Protein AF-A0A966PWJ1-F1 (afdb_monomer)

Nearest PDB structures (foldseek):
  6c72-assembly1_C  TM=6.944E-01  e=1.182E-02  Acinetobacter phage Fri1
  6e1r-assembly1_B  TM=4.482E-01  e=7.945E-04  Acinetobacter phage vB_ApiP_P1
  7xy1-assembly1_A  TM=4.395E-01  e=4.472E-03  Klebsiella phage Kp9
  6e14-assembly1_D  TM=2.381E-01  e=1.045E+00  Escherichia coli

Secondary structure (DSSP, 8-state):
-----HHHHHHHHSSSSPPPHHHHHHHHHHHHHHHHSTT-SS--EEEEEEE-S-EE-----TTS-EEEEEEEEEEEEETTEEEEEEEEEEEEE-SS-EEEEEEEEEESSS-S-EEE--EEEETTEEEE--EEES-EEEEEEEEEE-

Radius of gyration: 19.49 Å; Cα contacts (8 Å, |Δi|>4): 292; chains: 1; bounding box: 40×51×46 Å

Structure (mmCIF, N/CA/C/O backbone):
data_AF-A0A966PWJ1-F1
#
_entry.id   AF-A0A966PWJ1-F1
#
loop_
_atom_site.group_PDB
_atom_site.id
_atom_site.type_symbol
_atom_site.label_atom_id
_atom_site.label_alt_id
_atom_site.label_comp_id
_atom_site.label_asym_id
_atom_site.label_entity_id
_atom_site.label_seq_id
_atom_site.pdbx_PDB_ins_code
_atom_site.Cartn_x
_atom_site.Cartn_y
_atom_site.Cartn_z
_atom_site.occupancy
_atom_site.B_iso_or_equiv
_atom_site.auth_seq_id
_atom_site.auth_comp_id
_atom_site.auth_asym_id
_atom_site.auth_atom_id
_atom_site.pdbx_PDB_model_num
ATOM 1 N N . MET A 1 1 ? 1.027 23.412 7.782 1.00 53.16 1 MET A N 1
ATOM 2 C CA . MET A 1 1 ? -0.231 23.568 8.541 1.00 53.16 1 MET A CA 1
ATOM 3 C C . MET A 1 1 ? -0.355 22.365 9.459 1.00 53.16 1 MET A C 1
ATOM 5 O O . MET A 1 1 ? -0.175 21.250 8.983 1.00 53.16 1 MET A O 1
ATOM 9 N N . S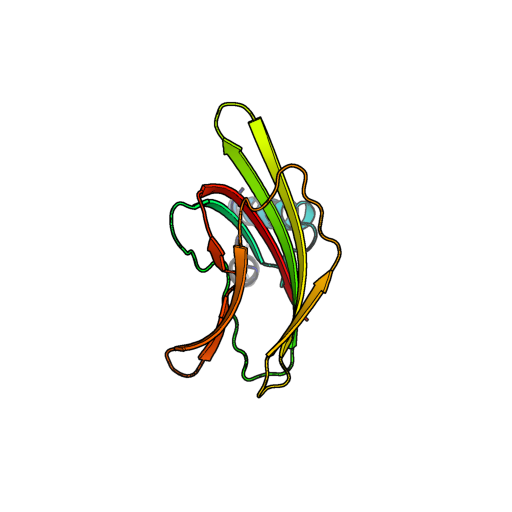ER A 1 2 ? -0.509 22.581 10.765 1.00 57.22 2 SER A N 1
ATOM 10 C CA . SER A 1 2 ? -0.519 21.500 11.760 1.00 57.22 2 SER A CA 1
ATOM 11 C C . SER A 1 2 ? -1.952 21.021 11.982 1.00 57.22 2 SER A C 1
ATOM 13 O O . SER A 1 2 ? -2.808 21.812 12.364 1.00 57.22 2 SER A O 1
ATOM 15 N N . ARG A 1 3 ? -2.230 19.738 11.729 1.00 71.50 3 ARG A N 1
ATOM 16 C CA . ARG A 1 3 ? -3.556 19.145 11.941 1.00 71.50 3 ARG A CA 1
ATOM 17 C C . ARG A 1 3 ? -3.733 18.820 13.423 1.00 71.50 3 ARG A C 1
ATOM 19 O O . ARG A 1 3 ? -3.133 17.863 13.914 1.00 71.50 3 ARG A O 1
ATOM 26 N N . LEU A 1 4 ? -4.563 19.580 14.136 1.00 77.62 4 LEU A N 1
ATOM 27 C CA . LEU A 1 4 ? -4.951 19.203 15.494 1.00 77.62 4 LEU A CA 1
ATOM 28 C C . LEU A 1 4 ? -5.954 18.047 15.461 1.00 77.62 4 LEU A C 1
ATOM 30 O O . LEU A 1 4 ? -6.762 17.912 14.541 1.00 77.62 4 LEU A O 1
ATOM 34 N N . SER A 1 5 ? -5.914 17.197 16.486 1.00 77.94 5 SER A N 1
ATOM 35 C CA . SER A 1 5 ? -6.895 16.119 16.618 1.00 77.94 5 SER A CA 1
ATOM 36 C C . SER A 1 5 ? -8.295 16.684 16.897 1.00 77.94 5 SER A C 1
ATOM 38 O O . SER A 1 5 ? -8.438 17.711 17.564 1.00 77.94 5 SER A O 1
ATOM 40 N N . LEU A 1 6 ? -9.350 15.996 16.442 1.00 80.44 6 LEU A N 1
ATOM 41 C CA . LEU A 1 6 ? -10.734 16.428 16.678 1.00 80.44 6 LEU A CA 1
ATOM 42 C C . LEU A 1 6 ? -11.059 16.559 18.176 1.00 80.44 6 LEU A C 1
ATOM 44 O O . LEU A 1 6 ? -11.834 17.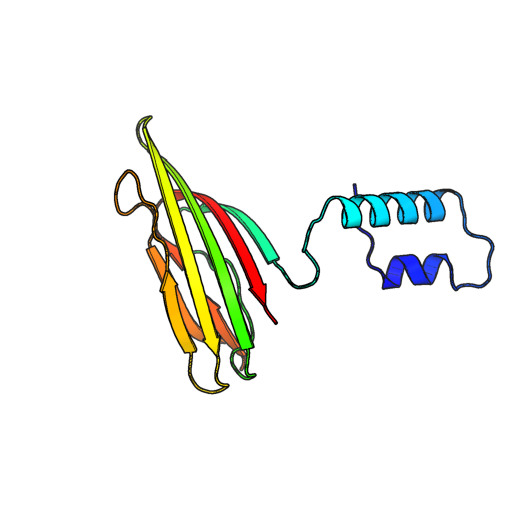432 18.557 1.00 80.44 6 LEU A O 1
ATOM 48 N N . SER A 1 7 ? -10.477 15.713 19.031 1.00 81.75 7 SER A N 1
ATOM 49 C CA . SER A 1 7 ? -10.626 15.829 20.485 1.00 81.75 7 SER A CA 1
ATOM 50 C C . SER A 1 7 ? -9.958 17.097 21.012 1.00 81.75 7 SER A C 1
ATOM 52 O O . SER A 1 7 ? -10.583 17.820 21.781 1.00 81.75 7 SER A O 1
ATOM 54 N N . THR A 1 8 ? -8.752 17.427 20.542 1.00 82.75 8 THR A N 1
ATOM 55 C CA . THR A 1 8 ? -8.065 18.683 20.885 1.00 82.75 8 THR A CA 1
ATOM 56 C C . THR A 1 8 ? -8.870 19.905 20.445 1.00 82.75 8 THR A C 1
ATOM 58 O O . THR A 1 8 ? -9.073 20.821 21.239 1.00 82.75 8 THR A O 1
ATOM 61 N N . VAL A 1 9 ? -9.395 19.909 19.216 1.00 84.06 9 VAL A N 1
ATOM 62 C CA . VAL A 1 9 ? -10.255 21.002 18.739 1.00 84.06 9 VAL A CA 1
ATOM 63 C C . VAL A 1 9 ? -11.504 21.098 19.616 1.00 84.06 9 VAL A C 1
ATOM 65 O O . VAL A 1 9 ? -11.801 22.164 20.134 1.00 84.06 9 VAL A O 1
ATOM 68 N N . LYS A 1 10 ? -12.190 19.985 19.905 1.00 84.75 10 LYS A N 1
ATOM 69 C CA . LYS A 1 10 ? -13.367 19.990 20.793 1.00 84.75 10 LYS A CA 1
ATOM 70 C C . LYS A 1 10 ? -13.067 20.569 22.173 1.00 84.75 10 LYS A C 1
ATOM 72 O O . LYS A 1 10 ? -13.843 21.390 22.650 1.00 84.75 10 LYS A O 1
ATOM 77 N N . THR A 1 11 ? -11.936 20.218 22.787 1.00 85.62 11 THR A N 1
ATOM 78 C CA . THR A 1 11 ? -11.575 20.757 24.108 1.00 85.62 11 THR A CA 1
ATOM 79 C C . THR A 1 11 ? -11.413 22.275 24.119 1.00 85.62 11 THR A C 1
ATOM 81 O O . THR A 1 11 ? -11.684 22.888 25.140 1.00 85.62 11 THR A O 1
ATOM 84 N N . LYS A 1 12 ? -11.055 22.899 22.992 1.00 83.31 12 LYS A N 1
ATOM 85 C CA . LYS A 1 12 ? -10.897 24.358 22.885 1.00 83.31 12 LYS A CA 1
ATOM 86 C C . LYS A 1 12 ? -12.224 25.118 22.778 1.00 83.31 12 LYS A C 1
ATOM 88 O O . LYS A 1 12 ? -12.269 26.306 23.070 1.00 83.31 12 LYS A O 1
ATOM 93 N N . PHE A 1 13 ? -13.303 24.440 22.381 1.00 85.19 13 PHE A N 1
ATOM 94 C CA . PHE A 1 13 ? -14.623 25.051 22.160 1.00 85.19 13 PHE A CA 1
ATOM 95 C C . PHE A 1 13 ? -15.711 24.546 23.124 1.00 85.19 13 PHE A C 1
ATOM 97 O O . PHE A 1 13 ? -16.830 25.051 23.098 1.00 85.19 13 PHE A O 1
ATOM 104 N N . GLN A 1 14 ? -15.416 23.548 23.965 1.00 86.19 14 GLN A N 1
ATOM 105 C CA . GLN A 1 14 ? -16.383 22.923 24.882 1.00 86.19 14 GLN A CA 1
ATOM 106 C C . GLN A 1 14 ? -16.162 23.260 26.363 1.00 86.19 14 GLN A C 1
ATOM 108 O O . GLN A 1 14 ? -16.905 22.773 27.209 1.00 86.19 14 GLN A O 1
ATOM 113 N N . THR A 1 15 ? -15.181 24.099 26.698 1.00 79.06 15 THR A N 1
ATOM 114 C CA . THR A 1 15 ? -14.897 24.509 28.086 1.00 79.06 15 THR A CA 1
ATOM 115 C C . THR A 1 15 ? -15.913 25.501 28.652 1.00 79.06 15 THR A C 1
ATOM 117 O O . THR A 1 15 ? -15.892 25.769 29.847 1.00 79.06 15 THR A O 1
ATOM 120 N N . GLY A 1 16 ? -16.817 26.038 27.821 1.00 71.69 16 GLY A N 1
ATOM 121 C CA . GLY A 1 16 ? -17.776 27.078 28.213 1.00 71.69 16 GLY A CA 1
ATOM 122 C C . GLY A 1 16 ? -17.176 28.488 28.253 1.00 71.69 16 GLY A C 1
ATOM 123 O O . GLY A 1 16 ? -17.924 29.463 28.318 1.00 71.6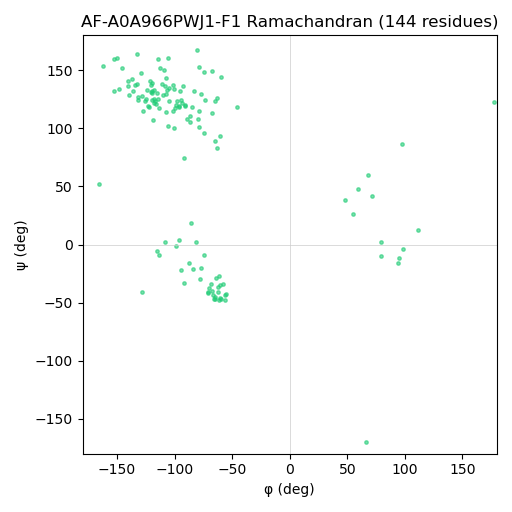9 16 GLY A O 1
ATOM 124 N N . ASP A 1 17 ? -15.852 28.597 28.143 1.00 82.19 17 ASP A N 1
ATOM 125 C CA . ASP A 1 17 ? -15.132 29.856 27.990 1.00 82.19 17 ASP A CA 1
ATOM 126 C C . ASP A 1 17 ? -15.194 30.365 26.546 1.00 82.19 17 ASP A C 1
ATOM 128 O O . ASP A 1 17 ? -15.314 29.598 25.587 1.00 82.19 17 ASP A O 1
ATOM 132 N N . ARG A 1 18 ? -15.090 31.690 26.378 1.00 84.75 18 ARG A N 1
ATOM 133 C CA . ARG A 1 18 ? -15.016 32.307 25.050 1.00 84.75 18 ARG A CA 1
ATOM 134 C C . ARG A 1 18 ? -13.714 31.862 24.355 1.00 84.75 18 ARG A C 1
ATOM 136 O O . ARG A 1 18 ? -12.647 32.163 24.888 1.00 84.75 18 ARG A O 1
ATOM 143 N N . PRO A 1 19 ? -13.779 31.255 23.153 1.00 88.62 19 PRO A N 1
ATOM 144 C CA . PRO A 1 19 ? -12.584 30.854 22.413 1.00 88.62 19 PRO A CA 1
ATOM 145 C C . PRO A 1 19 ? -11.677 32.044 22.084 1.00 88.62 19 PRO A C 1
ATOM 147 O O . PRO A 1 19 ? -12.158 33.148 21.789 1.00 88.62 19 PRO A O 1
ATOM 150 N N . SER A 1 20 ? -10.366 31.812 22.118 1.00 89.31 20 SER A N 1
ATOM 151 C CA . SER A 1 20 ? -9.352 32.800 21.744 1.00 89.31 20 SER A CA 1
ATOM 152 C C . SER A 1 20 ? -9.174 32.877 20.222 1.00 89.31 20 SER A C 1
ATOM 154 O O . SER A 1 20 ? -9.636 32.005 19.489 1.00 89.31 20 SER A O 1
ATOM 156 N N . GLN A 1 21 ? -8.482 33.909 19.723 1.00 90.31 21 GLN A N 1
ATOM 157 C CA . GLN A 1 21 ? -8.141 34.009 18.295 1.00 90.31 21 GLN A CA 1
ATOM 158 C C . GLN A 1 21 ? -7.388 32.763 17.800 1.00 90.31 21 GLN A C 1
ATOM 160 O O . GLN A 1 21 ? -7.730 32.232 16.746 1.00 90.31 21 GLN A O 1
ATOM 165 N N . GLN A 1 22 ? -6.438 32.257 18.594 1.00 88.12 22 GLN A N 1
ATOM 166 C CA . GLN A 1 22 ? -5.664 31.064 18.249 1.00 88.12 22 GLN A CA 1
ATOM 167 C C . GLN A 1 22 ? -6.557 29.830 18.081 1.00 88.12 22 GLN A C 1
ATOM 169 O O . GLN A 1 22 ? -6.300 28.998 17.222 1.00 88.12 22 GLN A O 1
ATOM 174 N N . ASP A 1 23 ? -7.635 29.707 18.860 1.00 88.38 23 ASP A N 1
ATOM 175 C CA . ASP A 1 23 ? -8.542 28.563 18.738 1.00 88.38 23 ASP A CA 1
ATOM 176 C C . ASP A 1 23 ? -9.321 28.592 17.415 1.00 88.38 23 ASP A C 1
ATOM 178 O O . ASP A 1 23 ? -9.577 27.541 16.827 1.00 88.38 23 ASP A O 1
ATOM 182 N N . TYR A 1 24 ? -9.656 29.786 16.912 1.00 88.38 24 TYR A N 1
ATOM 183 C CA . TYR A 1 24 ? -10.261 29.945 15.588 1.00 88.38 24 TYR A CA 1
ATOM 184 C C . TYR A 1 24 ? -9.267 29.671 14.458 1.00 88.38 24 TYR A C 1
ATOM 186 O O . TYR A 1 24 ? -9.641 29.013 13.490 1.00 88.38 24 TYR A O 1
ATOM 194 N N . GLU A 1 25 ? -8.021 30.131 14.579 1.00 89.81 25 GLU A N 1
ATOM 195 C CA . GLU A 1 25 ? -6.951 29.811 13.623 1.00 89.81 25 GLU A CA 1
ATOM 196 C C . GLU A 1 25 ? -6.719 28.297 13.559 1.00 89.81 25 GLU A C 1
ATOM 198 O O . GLU A 1 25 ? -6.752 27.709 12.483 1.00 89.81 25 GLU A O 1
ATOM 203 N N . ASP A 1 26 ? -6.633 27.640 14.714 1.00 87.38 26 ASP A N 1
ATOM 204 C CA . ASP A 1 26 ? -6.469 26.192 14.825 1.00 87.38 26 ASP A CA 1
ATOM 205 C C . ASP A 1 26 ? -7.649 25.409 14.222 1.00 87.38 26 ASP A C 1
ATOM 207 O O . ASP A 1 26 ? -7.459 24.344 13.621 1.00 87.38 26 ASP A O 1
ATOM 211 N N . LEU A 1 27 ? -8.879 25.918 14.374 1.00 88.38 27 LEU A N 1
ATOM 212 C CA . LEU A 1 27 ? -10.073 25.348 13.748 1.00 88.38 27 LEU A CA 1
ATOM 213 C C . LEU A 1 27 ? -10.015 25.483 12.223 1.00 88.38 27 LEU A C 1
ATOM 215 O O . LEU A 1 27 ? -10.295 24.509 11.523 1.00 88.38 27 LEU A O 1
ATOM 219 N N . ILE A 1 28 ? -9.664 26.668 11.717 1.00 87.88 28 ILE A N 1
ATOM 220 C CA . ILE A 1 28 ? -9.573 26.951 10.280 1.00 87.88 28 ILE A CA 1
ATOM 221 C C . ILE A 1 28 ? -8.468 26.110 9.649 1.00 87.88 28 ILE A C 1
ATOM 223 O O . ILE A 1 28 ? -8.729 25.445 8.652 1.0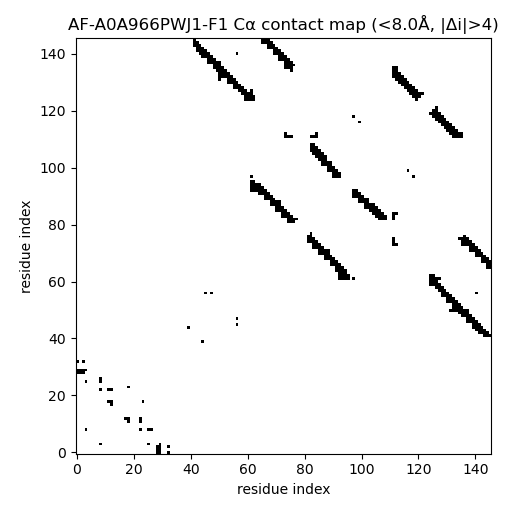0 87.88 28 ILE A O 1
ATOM 227 N N . ASP A 1 29 ? -7.284 26.060 10.252 1.00 86.69 29 ASP A N 1
ATOM 228 C CA . ASP A 1 29 ? -6.157 25.266 9.764 1.00 86.69 29 ASP A CA 1
ATOM 229 C C . ASP A 1 29 ? -6.484 23.771 9.761 1.00 86.69 29 ASP A C 1
ATOM 231 O O . ASP A 1 29 ? -6.183 23.068 8.796 1.00 86.69 29 ASP A O 1
ATOM 235 N N . SER A 1 30 ? -7.163 23.279 10.802 1.00 83.31 30 SER A N 1
ATOM 236 C CA . SER A 1 30 ? -7.605 21.882 10.864 1.00 83.31 30 SER A CA 1
ATOM 237 C C . SER A 1 30 ? -8.694 21.575 9.827 1.00 83.31 30 SER A C 1
ATOM 239 O O . SER A 1 30 ? -8.671 20.511 9.208 1.00 83.31 30 SER A O 1
ATOM 241 N N . ALA A 1 31 ? -9.644 22.489 9.601 1.00 81.94 31 ALA A N 1
ATOM 242 C CA . ALA A 1 31 ? -10.707 22.331 8.607 1.00 81.94 31 ALA A CA 1
ATOM 243 C C . ALA A 1 31 ? -10.179 22.436 7.168 1.00 81.94 31 ALA A C 1
ATOM 245 O O . ALA A 1 31 ? -10.561 21.635 6.316 1.00 81.94 31 ALA A O 1
ATOM 246 N N . ALA A 1 32 ? -9.272 23.377 6.906 1.00 82.00 32 ALA A N 1
ATOM 247 C CA . ALA A 1 32 ? -8.603 23.546 5.623 1.00 82.00 32 ALA A CA 1
ATOM 248 C C . ALA A 1 32 ? -7.728 22.331 5.306 1.00 82.00 32 ALA A C 1
ATOM 250 O O . ALA A 1 32 ? -7.849 21.779 4.214 1.00 82.00 32 ALA A O 1
ATOM 251 N N . ALA A 1 33 ? -6.945 21.850 6.281 1.00 73.81 33 ALA A N 1
ATOM 252 C CA . ALA A 1 33 ? -6.186 20.611 6.146 1.00 73.81 33 ALA A CA 1
ATOM 253 C C . ALA A 1 33 ? -7.109 19.432 5.799 1.00 73.81 33 ALA A C 1
ATOM 255 O O . ALA A 1 33 ? -6.852 18.747 4.817 1.00 73.81 33 ALA A O 1
ATOM 256 N N . ASN A 1 34 ? -8.229 19.251 6.511 1.00 69.69 34 ASN A N 1
ATOM 257 C CA . ASN A 1 34 ? -9.206 18.193 6.211 1.00 69.69 34 ASN A CA 1
ATOM 258 C C . ASN A 1 34 ? -9.885 18.347 4.837 1.00 69.69 34 ASN A C 1
ATOM 260 O O . ASN A 1 34 ? -10.293 17.352 4.249 1.00 69.69 34 ASN A O 1
ATOM 264 N N . SER A 1 35 ? -10.037 19.572 4.325 1.00 66.75 35 SER A N 1
ATOM 265 C CA . SER A 1 35 ? -10.640 19.829 3.010 1.00 66.75 35 SER A CA 1
ATOM 266 C C . SER A 1 35 ? -9.678 19.562 1.853 1.00 66.75 35 SER A C 1
ATOM 268 O O . SER A 1 35 ? -10.132 19.241 0.756 1.00 66.75 35 SER A O 1
ATOM 270 N N . THR A 1 36 ? -8.372 19.732 2.066 1.00 60.91 36 THR A N 1
ATOM 271 C CA . THR A 1 36 ? -7.338 19.395 1.074 1.00 60.91 36 THR A CA 1
ATOM 272 C C . THR A 1 36 ? -6.949 17.920 1.114 1.00 60.91 36 THR A C 1
ATOM 274 O O . THR A 1 36 ? -6.427 17.387 0.139 1.00 60.91 36 THR A O 1
ATOM 277 N N . ASP A 1 37 ? -7.216 17.265 2.240 1.00 59.47 37 ASP A N 1
ATOM 278 C CA . ASP A 1 37 ? -6.870 15.879 2.527 1.00 59.47 37 ASP A CA 1
ATOM 279 C C . ASP A 1 37 ? -8.039 14.963 2.117 1.00 59.47 37 ASP A C 1
ATOM 281 O O . ASP A 1 37 ? -8.843 14.507 2.935 1.00 59.47 37 ASP A O 1
ATOM 285 N N . LEU A 1 38 ? -8.194 14.766 0.802 1.00 50.69 38 LEU A N 1
ATOM 286 C CA . LEU A 1 38 ? -9.223 13.914 0.201 1.00 50.69 38 LEU A CA 1
ATOM 287 C C . LEU A 1 38 ? -8.998 12.442 0.586 1.00 50.69 38 LEU A C 1
ATOM 289 O O . LEU A 1 38 ? -8.364 11.684 -0.140 1.00 50.69 38 LEU A O 1
ATOM 293 N N . GLY A 1 39 ? -9.580 12.026 1.711 1.00 53.47 39 GLY A N 1
ATOM 294 C CA . GLY A 1 39 ? -9.747 10.613 2.049 1.00 53.47 39 GLY A CA 1
ATOM 295 C C . GLY A 1 39 ? -8.915 10.077 3.213 1.00 53.47 39 GLY A C 1
ATOM 296 O O . GLY A 1 39 ? -8.912 8.875 3.401 1.00 53.47 39 GLY A O 1
ATOM 297 N N . THR A 1 40 ? -8.264 10.879 4.048 1.00 50.41 40 THR A N 1
ATOM 298 C CA . THR A 1 40 ? -7.343 10.350 5.090 1.00 50.41 40 THR A CA 1
ATOM 299 C C . THR A 1 40 ? -8.022 9.845 6.377 1.00 50.41 40 THR A C 1
ATOM 301 O O . THR A 1 40 ? -7.363 9.365 7.301 1.00 50.41 40 THR A O 1
ATOM 304 N N . PHE A 1 41 ? -9.357 9.865 6.471 1.00 42.81 41 PHE A N 1
ATOM 305 C CA . PHE A 1 41 ? -10.050 9.124 7.533 1.00 42.81 41 PHE A CA 1
ATOM 306 C C . PHE A 1 41 ? -10.028 7.626 7.212 1.00 42.81 41 PHE A C 1
ATOM 308 O O . PHE A 1 41 ? -10.872 7.134 6.472 1.00 42.81 41 PHE A O 1
ATOM 315 N N . GLY A 1 42 ? -9.051 6.917 7.782 1.00 50.53 42 GLY A N 1
ATOM 316 C CA . GLY A 1 42 ? -8.885 5.466 7.627 1.00 50.53 42 GLY A CA 1
ATOM 317 C C . GLY A 1 42 ? -7.861 5.043 6.573 1.00 50.53 42 GLY A C 1
ATOM 318 O O . GLY A 1 42 ? -7.578 3.853 6.476 1.00 50.53 42 GLY A O 1
ATOM 319 N N . ASN A 1 43 ? -7.269 5.998 5.846 1.00 52.44 43 ASN A N 1
ATOM 320 C CA . ASN A 1 43 ? -6.301 5.713 4.792 1.00 52.44 43 ASN A CA 1
ATOM 321 C C . ASN A 1 43 ? -4.916 6.231 5.184 1.00 52.44 43 ASN A C 1
ATOM 323 O O . ASN A 1 43 ? -4.731 7.428 5.404 1.00 52.44 43 ASN A O 1
ATOM 327 N N . ASN A 1 44 ? -3.954 5.315 5.313 1.00 61.16 44 ASN A N 1
ATOM 328 C CA . ASN A 1 44 ? -2.558 5.638 5.587 1.00 61.16 44 ASN A CA 1
ATOM 329 C C . ASN A 1 44 ? -1.875 5.887 4.237 1.00 61.16 44 ASN A C 1
ATOM 331 O O . ASN A 1 44 ? -1.620 4.933 3.497 1.00 61.16 44 ASN A O 1
ATOM 335 N N . GLU A 1 45 ? -1.615 7.157 3.930 1.00 64.62 45 GLU A N 1
ATOM 336 C CA . GLU A 1 45 ? -0.701 7.580 2.869 1.00 64.62 45 GLU A CA 1
ATOM 337 C C . GLU A 1 45 ? 0.707 7.644 3.458 1.00 64.62 45 GLU A C 1
ATOM 339 O O . GLU A 1 45 ? 0.991 8.489 4.312 1.00 64.62 45 GLU A O 1
ATOM 344 N N . ASN A 1 46 ? 1.582 6.729 3.049 1.00 67.00 46 ASN A N 1
ATOM 345 C CA . ASN A 1 46 ? 2.953 6.681 3.534 1.00 67.00 46 ASN A CA 1
ATOM 346 C C . ASN A 1 46 ? 3.933 6.790 2.368 1.00 67.00 46 ASN A C 1
ATOM 348 O O . ASN A 1 46 ? 3.983 5.929 1.489 1.00 67.00 46 ASN A O 1
ATOM 352 N N . SER A 1 47 ? 4.740 7.849 2.394 1.00 72.31 47 SER A N 1
ATOM 353 C CA . SER A 1 47 ? 5.820 8.073 1.441 1.00 72.31 47 SER A CA 1
ATOM 354 C C . SER A 1 47 ? 7.156 7.834 2.134 1.00 72.31 47 SER A C 1
ATOM 356 O O . SER A 1 47 ? 7.552 8.599 3.013 1.00 72.31 47 SER A O 1
ATOM 358 N N . ILE A 1 48 ? 7.878 6.803 1.702 1.00 72.31 48 ILE A N 1
ATOM 359 C CA . ILE A 1 48 ? 9.199 6.442 2.217 1.00 72.31 48 ILE A CA 1
ATOM 360 C C . ILE A 1 48 ? 10.234 6.615 1.104 1.00 72.31 48 ILE A C 1
ATOM 362 O O . ILE A 1 48 ? 10.075 6.117 -0.009 1.00 72.31 48 ILE A O 1
ATOM 366 N N . THR A 1 49 ? 11.329 7.305 1.412 1.00 77.38 49 THR A N 1
ATOM 367 C CA . THR A 1 49 ? 12.465 7.514 0.501 1.00 77.38 49 THR A CA 1
ATOM 368 C C . THR A 1 49 ? 13.709 6.788 0.991 1.00 77.38 49 THR A C 1
ATOM 370 O O . THR A 1 49 ? 13.898 6.651 2.198 1.00 77.38 49 THR A O 1
ATOM 373 N N . GLY A 1 50 ? 14.595 6.395 0.071 1.00 71.75 50 GLY A N 1
ATOM 374 C CA . GLY A 1 50 ? 15.911 5.842 0.419 1.00 71.75 50 GLY A CA 1
ATOM 375 C C . GLY A 1 50 ? 15.860 4.436 1.023 1.00 71.75 50 GLY A C 1
ATOM 376 O O . GLY A 1 50 ? 16.561 4.145 1.990 1.00 71.75 50 GLY A O 1
ATOM 377 N N . ILE A 1 51 ? 15.016 3.558 0.478 1.00 73.88 51 ILE A N 1
ATOM 378 C CA . ILE A 1 51 ? 14.901 2.175 0.951 1.00 73.88 51 ILE A CA 1
ATOM 379 C C . ILE A 1 51 ? 16.067 1.357 0.384 1.00 73.88 51 ILE A C 1
ATOM 381 O O . ILE A 1 51 ? 16.043 0.931 -0.774 1.00 73.88 51 ILE A O 1
ATOM 385 N N . GLU A 1 52 ? 17.083 1.124 1.214 1.00 73.62 52 GLU A N 1
ATOM 386 C CA . GLU A 1 52 ? 18.240 0.279 0.874 1.00 73.62 52 GLU A CA 1
ATOM 387 C C . GLU A 1 52 ? 18.081 -1.172 1.355 1.00 73.62 52 GLU A C 1
ATOM 389 O O . GLU A 1 52 ? 18.687 -2.085 0.801 1.00 73.62 52 GLU A O 1
ATOM 394 N N . ASN A 1 53 ? 17.227 -1.402 2.359 1.00 72.06 53 ASN A N 1
ATOM 395 C CA . ASN A 1 53 ? 16.970 -2.709 2.967 1.00 72.06 53 ASN A CA 1
ATOM 396 C C . ASN A 1 53 ? 15.463 -2.958 3.114 1.00 72.06 53 ASN A C 1
ATOM 398 O O . 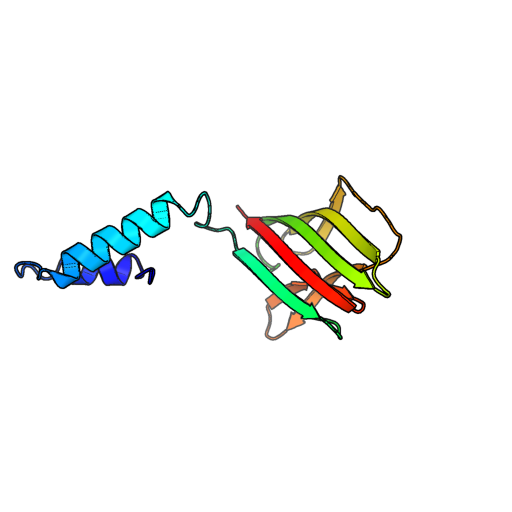ASN A 1 53 ? 14.672 -2.013 3.077 1.00 72.06 53 ASN A O 1
ATOM 402 N N . ALA A 1 54 ? 15.072 -4.219 3.337 1.00 71.62 54 ALA A N 1
ATOM 403 C CA . ALA A 1 54 ? 13.691 -4.600 3.643 1.00 71.62 54 ALA A CA 1
ATOM 404 C C . ALA A 1 54 ? 13.083 -3.669 4.692 1.00 71.62 54 ALA A C 1
ATOM 406 O O . ALA A 1 54 ? 13.560 -3.611 5.827 1.00 71.62 54 ALA A O 1
ATOM 407 N N . THR A 1 55 ? 12.022 -2.964 4.318 1.00 71.75 55 THR A N 1
ATOM 408 C CA . THR A 1 55 ? 11.365 -2.021 5.218 1.00 71.75 55 THR A CA 1
ATOM 409 C C . THR A 1 55 ? 9.897 -2.378 5.346 1.00 71.75 55 THR A C 1
ATOM 411 O O . THR A 1 55 ? 9.213 -2.643 4.360 1.00 71.75 55 THR A O 1
ATOM 414 N N . VAL A 1 56 ? 9.421 -2.407 6.587 1.00 73.56 56 VAL A N 1
ATOM 415 C CA . VAL A 1 56 ? 8.004 -2.565 6.900 1.00 73.56 56 VAL A CA 1
ATOM 416 C C . VAL A 1 56 ? 7.322 -1.223 6.695 1.00 73.56 56 VAL A C 1
ATOM 418 O O . VAL A 1 56 ? 7.622 -0.272 7.413 1.00 73.56 56 VAL A O 1
ATOM 421 N N . ILE A 1 57 ? 6.417 -1.158 5.721 1.00 69.88 57 ILE A N 1
ATOM 422 C CA . ILE A 1 57 ? 5.753 0.096 5.345 1.00 69.88 57 ILE A CA 1
ATOM 423 C C . ILE A 1 57 ? 4.437 0.287 6.103 1.00 69.88 57 ILE A C 1
ATOM 425 O O . ILE A 1 57 ? 4.085 1.414 6.444 1.00 69.88 57 ILE A O 1
ATOM 429 N N . ASP A 1 58 ? 3.739 -0.810 6.404 1.00 72.00 58 ASP A N 1
ATOM 430 C CA . ASP A 1 58 ? 2.490 -0.798 7.160 1.00 72.00 58 ASP A CA 1
ATOM 431 C C . ASP A 1 58 ? 2.307 -2.090 7.968 1.00 72.00 58 ASP A C 1
ATOM 433 O O . ASP A 1 58 ? 2.975 -3.101 7.723 1.00 72.00 58 ASP A O 1
ATOM 437 N N . ASN A 1 59 ? 1.439 -2.031 8.980 1.00 71.81 59 ASN A N 1
ATOM 438 C CA . ASN A 1 59 ? 1.112 -3.142 9.853 1.00 71.81 59 ASN A CA 1
ATOM 439 C C . ASN A 1 59 ? -0.316 -2.988 10.423 1.00 71.81 59 ASN A C 1
ATOM 441 O O . ASN A 1 59 ? -0.688 -1.942 10.945 1.00 71.81 59 ASN A O 1
ATOM 445 N N . PHE A 1 60 ? -1.121 -4.049 10.367 1.00 72.19 60 PHE A N 1
ATOM 446 C CA . PHE A 1 60 ? -2.483 -4.061 10.910 1.00 72.19 60 PHE A CA 1
ATOM 447 C C . PHE A 1 60 ? -2.834 -5.436 11.471 1.00 72.19 60 PHE A C 1
ATOM 449 O O . PHE A 1 60 ? -2.332 -6.429 10.970 1.00 72.19 60 PHE A O 1
ATOM 456 N N . ASP A 1 61 ? -3.724 -5.497 12.466 1.00 72.69 61 ASP A N 1
ATOM 457 C CA . ASP A 1 61 ? -4.104 -6.733 13.172 1.00 72.69 61 ASP A CA 1
ATOM 458 C C . ASP A 1 61 ? -4.888 -7.735 12.298 1.00 72.69 61 ASP A C 1
ATOM 460 O O . ASP A 1 61 ? -6.033 -7.468 11.952 1.00 72.69 61 ASP A O 1
ATOM 464 N N . ALA A 1 62 ? -4.334 -8.907 11.985 1.00 75.12 62 ALA A N 1
ATOM 465 C CA . ALA A 1 62 ? -5.036 -9.909 11.174 1.00 75.12 62 ALA A CA 1
ATOM 466 C C . ALA A 1 62 ? -5.980 -10.865 11.951 1.00 75.12 62 ALA A C 1
ATOM 468 O O . ALA A 1 62 ? -6.303 -11.939 11.446 1.00 75.12 62 ALA A O 1
ATOM 469 N N . THR A 1 63 ? -6.396 -10.535 13.181 1.00 75.75 63 THR A N 1
ATOM 470 C CA . THR A 1 63 ? -7.358 -11.357 13.955 1.00 75.75 63 THR A CA 1
ATOM 471 C C . THR A 1 63 ? -8.826 -11.020 13.692 1.00 75.75 63 THR A C 1
ATOM 473 O O . THR A 1 63 ? -9.702 -11.823 14.005 1.00 75.75 63 THR A O 1
ATOM 476 N N . ALA A 1 64 ? -9.109 -9.862 13.094 1.00 76.00 64 ALA A N 1
ATOM 477 C CA . ALA A 1 64 ? -10.461 -9.464 12.718 1.00 76.00 64 ALA A CA 1
ATOM 478 C C . ALA A 1 64 ? -10.637 -9.492 11.199 1.00 76.00 64 ALA A C 1
ATOM 480 O O . ALA A 1 64 ? -9.692 -9.235 10.451 1.00 76.00 64 ALA A O 1
ATOM 481 N N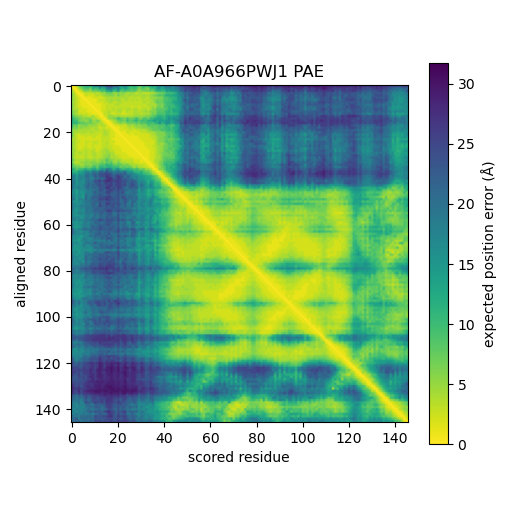 . TRP A 1 65 ? -11.868 -9.757 10.765 1.00 82.38 65 TRP A N 1
ATOM 482 C CA . TRP A 1 65 ? -12.233 -9.699 9.356 1.00 82.38 65 TRP A CA 1
ATOM 483 C C . TRP A 1 65 ? -12.065 -8.275 8.823 1.00 82.38 65 TRP A C 1
ATOM 485 O O . TRP A 1 65 ? -12.601 -7.335 9.412 1.00 82.38 65 TRP A O 1
ATOM 495 N N . ARG A 1 66 ? -11.299 -8.120 7.741 1.00 79.06 66 ARG A N 1
ATOM 496 C CA . ARG A 1 66 ? -11.117 -6.843 7.037 1.00 79.06 66 ARG A CA 1
ATOM 497 C C . ARG A 1 66 ? -10.558 -7.054 5.641 1.00 79.06 66 ARG A C 1
ATOM 499 O O . ARG A 1 66 ? -9.819 -8.011 5.398 1.00 79.06 66 ARG A O 1
ATOM 506 N N . LEU A 1 67 ? -10.861 -6.113 4.760 1.00 82.38 67 LEU A N 1
ATOM 507 C CA . LEU A 1 67 ? -10.220 -5.978 3.462 1.00 82.38 67 LEU A CA 1
ATOM 508 C C . LEU A 1 67 ? -9.356 -4.720 3.484 1.00 82.38 67 LEU A C 1
ATOM 510 O O . LEU A 1 67 ? -9.839 -3.644 3.835 1.00 82.38 67 LEU A O 1
ATOM 514 N N . VAL A 1 68 ? -8.093 -4.864 3.098 1.00 80.38 68 VAL A N 1
ATOM 515 C CA . VAL A 1 68 ? -7.170 -3.742 2.941 1.00 80.38 68 VAL A CA 1
ATOM 516 C C . VAL A 1 68 ? -6.706 -3.697 1.499 1.00 80.38 68 VAL A C 1
ATOM 518 O O . VAL A 1 68 ? -6.181 -4.679 0.981 1.00 80.38 68 VAL A O 1
ATOM 521 N N . LYS A 1 69 ? -6.901 -2.556 0.853 1.00 84.06 69 LYS A N 1
ATOM 522 C CA . LYS A 1 69 ? -6.389 -2.277 -0.483 1.00 84.06 69 LYS A CA 1
ATOM 523 C C . LYS A 1 69 ? -5.146 -1.414 -0.372 1.00 84.06 69 LYS A C 1
ATOM 525 O O . LYS A 1 69 ? -5.167 -0.405 0.320 1.00 84.06 69 LYS A O 1
ATOM 530 N N . TYR A 1 70 ? -4.102 -1.771 -1.097 1.00 82.75 70 TYR A N 1
ATOM 531 C CA . TYR A 1 70 ? -2.883 -0.996 -1.233 1.00 82.75 70 TYR A CA 1
ATOM 532 C C . TYR A 1 70 ? -2.712 -0.584 -2.685 1.00 82.75 70 TYR A C 1
ATOM 534 O O . TYR A 1 70 ? -2.659 -1.435 -3.569 1.00 82.75 70 TYR A O 1
ATOM 542 N N . MET A 1 71 ? -2.600 0.716 -2.925 1.00 84.69 71 MET A N 1
ATOM 543 C CA . MET A 1 71 ? -2.061 1.246 -4.171 1.00 84.69 71 MET A CA 1
ATOM 544 C C . MET A 1 71 ? -0.594 1.552 -3.931 1.00 84.69 71 MET A C 1
ATOM 546 O O . MET A 1 71 ? -0.255 2.329 -3.040 1.00 84.69 71 MET A O 1
ATOM 550 N N . ILE A 1 72 ? 0.275 0.887 -4.680 1.00 82.62 72 ILE A N 1
ATOM 551 C CA . ILE A 1 72 ? 1.714 0.945 -4.463 1.00 82.62 72 ILE A CA 1
ATOM 552 C C . ILE A 1 72 ? 2.346 1.543 -5.700 1.00 82.62 72 ILE A C 1
ATOM 554 O O . ILE A 1 72 ? 2.059 1.120 -6.817 1.00 82.62 72 ILE A O 1
ATOM 558 N N . SER A 1 73 ? 3.241 2.498 -5.485 1.00 84.88 73 SER A N 1
ATOM 559 C CA . SER A 1 73 ? 4.123 3.011 -6.522 1.00 84.88 73 SER A CA 1
ATOM 560 C C . SER A 1 73 ? 5.556 3.072 -6.009 1.00 84.88 73 SER A C 1
ATOM 562 O O . SER A 1 73 ? 5.823 3.415 -4.855 1.00 84.88 73 SER A O 1
ATOM 564 N N . ILE A 1 74 ? 6.484 2.680 -6.869 1.00 83.19 74 ILE A N 1
ATOM 565 C CA . ILE A 1 74 ? 7.916 2.648 -6.617 1.00 83.19 74 ILE A CA 1
ATOM 566 C C . ILE A 1 74 ? 8.578 3.386 -7.769 1.00 83.19 74 ILE A C 1
ATOM 568 O O . ILE A 1 74 ? 8.342 3.079 -8.937 1.00 83.19 74 ILE A O 1
ATOM 572 N N . ALA A 1 75 ? 9.425 4.349 -7.431 1.00 84.25 75 ALA A N 1
ATOM 573 C CA . ALA A 1 75 ? 10.282 5.037 -8.375 1.00 84.25 75 ALA A CA 1
ATOM 574 C C . ALA A 1 75 ? 11.745 4.849 -7.973 1.00 84.25 75 ALA A C 1
ATOM 576 O O . ALA A 1 75 ? 12.120 4.954 -6.797 1.00 84.25 75 ALA A O 1
ATOM 577 N N . LYS A 1 76 ? 12.584 4.586 -8.970 1.00 82.06 76 LYS A N 1
ATOM 578 C CA . LYS A 1 76 ? 14.024 4.424 -8.807 1.00 82.06 76 LYS A CA 1
ATOM 579 C C . LYS A 1 76 ? 14.752 5.089 -9.958 1.00 82.06 76 LYS A C 1
ATOM 581 O O . LYS A 1 76 ? 14.493 4.769 -11.114 1.00 82.06 76 LYS A O 1
ATOM 586 N N . THR A 1 77 ? 15.717 5.942 -9.640 1.00 82.38 77 THR A N 1
ATOM 587 C CA . THR A 1 77 ? 16.674 6.434 -10.635 1.00 82.38 77 THR A CA 1
ATOM 588 C C . THR A 1 77 ? 17.961 5.630 -10.506 1.00 82.38 77 THR A C 1
ATOM 590 O O . THR A 1 77 ? 18.588 5.615 -9.448 1.00 82.38 77 THR A O 1
ATOM 593 N N . SER A 1 78 ? 18.356 4.936 -11.572 1.00 78.19 78 SER A N 1
ATOM 594 C CA . SER A 1 78 ? 19.579 4.128 -11.604 1.00 78.19 78 SER A CA 1
ATOM 595 C C . SER A 1 78 ? 20.359 4.451 -12.866 1.00 78.19 78 SER A C 1
ATOM 597 O O . SER A 1 78 ? 19.824 4.327 -13.959 1.00 78.19 78 SER A O 1
ATOM 599 N N . SER A 1 79 ? 21.622 4.856 -12.725 1.00 79.50 79 SER A N 1
ATOM 600 C CA . SER A 1 79 ? 22.499 5.205 -13.858 1.00 79.50 79 SER A CA 1
ATOM 601 C C . SER A 1 79 ? 21.941 6.279 -14.810 1.00 79.50 79 SER A C 1
ATOM 603 O O . SER A 1 79 ? 22.337 6.332 -15.968 1.00 79.50 79 SER A O 1
ATOM 605 N N . GLY A 1 80 ? 21.057 7.156 -14.321 1.00 78.25 80 GLY A N 1
ATOM 606 C CA . GLY A 1 80 ? 20.421 8.217 -15.114 1.00 78.25 80 GLY A CA 1
ATOM 607 C C . GLY A 1 80 ? 19.050 7.851 -15.688 1.00 78.25 80 GLY A C 1
ATOM 608 O O . GLY A 1 80 ? 18.323 8.753 -16.097 1.00 78.25 80 GLY A O 1
ATOM 609 N N . ASP A 1 81 ? 18.661 6.575 -15.636 1.00 79.25 81 ASP A N 1
ATOM 610 C CA . ASP A 1 81 ? 17.363 6.105 -16.119 1.00 79.25 81 ASP A CA 1
ATOM 611 C C . ASP A 1 81 ? 16.321 6.096 -14.998 1.00 79.25 81 ASP A C 1
ATOM 613 O O . ASP A 1 81 ? 16.587 5.647 -13.875 1.00 79.25 81 ASP A O 1
ATOM 617 N N . ASN A 1 82 ? 15.119 6.577 -15.318 1.00 82.62 82 ASN A N 1
ATOM 618 C CA . ASN A 1 82 ? 13.974 6.555 -14.417 1.00 82.62 82 ASN A CA 1
ATOM 619 C C . ASN A 1 82 ? 13.156 5.281 -14.613 1.00 82.62 82 ASN A C 1
ATOM 621 O O . ASN A 1 82 ? 12.567 5.052 -15.673 1.00 82.62 82 ASN A O 1
ATOM 625 N N . LYS A 1 83 ? 13.070 4.500 -13.544 1.00 85.19 83 LYS A N 1
ATOM 626 C CA . LYS A 1 83 ? 12.305 3.264 -13.485 1.00 85.19 83 LYS A CA 1
ATOM 627 C C . LYS A 1 83 ? 11.107 3.434 -12.561 1.00 85.19 83 LYS A C 1
ATOM 629 O O . LYS A 1 83 ? 11.232 4.021 -11.482 1.00 85.19 83 LYS A O 1
ATOM 634 N N . TYR A 1 84 ? 9.970 2.901 -12.980 1.00 85.38 84 TYR A N 1
ATOM 635 C CA . TYR A 1 84 ? 8.688 3.008 -12.309 1.00 85.38 84 TYR A CA 1
ATOM 636 C C . TYR A 1 84 ? 8.001 1.652 -12.269 1.00 85.38 84 TYR A C 1
ATOM 638 O O . TYR A 1 84 ? 7.957 0.931 -13.262 1.00 85.38 84 TYR A O 1
ATOM 646 N N . TYR A 1 85 ? 7.421 1.355 -11.116 1.00 86.38 85 TYR A N 1
ATOM 647 C CA . TYR A 1 85 ? 6.583 0.195 -10.894 1.00 86.38 85 TYR A CA 1
ATOM 648 C C . TYR A 1 85 ? 5.371 0.648 -10.096 1.00 86.38 85 TYR A C 1
ATOM 650 O O . TYR A 1 85 ? 5.513 1.349 -9.094 1.00 86.38 85 TYR A O 1
ATOM 658 N N . ALA A 1 86 ? 4.184 0.254 -10.526 1.00 86.88 86 ALA A N 1
ATOM 659 C CA . ALA A 1 86 ? 2.964 0.464 -9.773 1.00 86.88 86 ALA A CA 1
ATOM 660 C C . ALA A 1 86 ? 2.096 -0.788 -9.824 1.00 86.88 86 ALA A C 1
ATOM 662 O O . ALA A 1 86 ? 2.037 -1.467 -10.846 1.00 86.88 86 ALA A O 1
ATOM 663 N N . THR A 1 87 ? 1.430 -1.095 -8.719 1.00 87.62 87 THR A N 1
ATOM 664 C CA . THR A 1 87 ? 0.512 -2.232 -8.626 1.00 87.62 87 THR A CA 1
ATOM 665 C C . THR A 1 87 ? -0.551 -1.956 -7.571 1.00 87.62 87 THR A C 1
ATOM 667 O O . THR A 1 87 ? -0.361 -1.118 -6.682 1.00 87.62 87 THR A O 1
ATOM 670 N N . GLN A 1 88 ? -1.663 -2.677 -7.650 1.00 88.19 88 GLN A N 1
ATOM 671 C CA . GLN A 1 88 ? -2.647 -2.745 -6.582 1.00 88.19 88 GLN A CA 1
ATOM 672 C C . GLN A 1 88 ? -2.564 -4.109 -5.891 1.00 88.19 88 GLN A C 1
ATOM 674 O O . GLN A 1 88 ? -2.578 -5.147 -6.549 1.00 88.19 88 GLN A O 1
ATOM 679 N N . LEU A 1 89 ? -2.550 -4.109 -4.558 1.00 87.19 89 LEU A N 1
ATOM 680 C CA . LEU A 1 89 ? -2.719 -5.311 -3.745 1.00 87.19 89 LEU A CA 1
ATOM 681 C C . LEU A 1 89 ? -4.013 -5.227 -2.942 1.00 87.19 89 LEU A C 1
ATOM 683 O O . LEU A 1 89 ? -4.199 -4.297 -2.165 1.00 87.19 89 LEU A O 1
ATOM 687 N N . ASP A 1 90 ? -4.870 -6.231 -3.073 1.00 88.94 90 ASP A N 1
ATOM 688 C CA . ASP A 1 90 ? -6.029 -6.421 -2.207 1.00 88.94 90 ASP A CA 1
ATOM 689 C C . ASP A 1 90 ? -5.738 -7.560 -1.227 1.00 88.94 90 ASP A C 1
ATOM 691 O O . ASP A 1 90 ? -5.421 -8.684 -1.623 1.00 88.94 90 ASP A O 1
ATOM 695 N N . ILE A 1 91 ? -5.839 -7.269 0.067 1.00 86.06 91 ILE A N 1
ATOM 696 C CA . ILE A 1 91 ? -5.510 -8.186 1.154 1.00 86.06 91 ILE A CA 1
ATOM 697 C C . ILE A 1 91 ? -6.763 -8.433 1.987 1.00 86.06 91 ILE A C 1
ATOM 699 O O . ILE A 1 91 ? -7.202 -7.570 2.748 1.00 86.06 91 ILE A O 1
ATOM 703 N N . LEU A 1 92 ? -7.333 -9.630 1.857 1.00 87.81 92 LEU A N 1
ATOM 704 C CA . LEU A 1 92 ? -8.474 -10.080 2.646 1.00 87.81 92 LEU A CA 1
ATOM 705 C C . LEU A 1 92 ? -7.994 -10.905 3.839 1.00 87.81 92 LEU A C 1
ATOM 707 O O . LEU A 1 92 ? -7.426 -11.988 3.683 1.00 87.81 92 LEU A O 1
ATOM 711 N N . VAL A 1 93 ? -8.305 -10.422 5.036 1.00 85.00 93 VAL A N 1
ATOM 712 C CA . VAL A 1 93 ? -8.144 -11.163 6.283 1.00 85.00 93 VAL A CA 1
ATOM 713 C C . VAL A 1 93 ? -9.480 -11.770 6.681 1.00 85.00 93 VAL A C 1
ATOM 715 O O . VAL A 1 93 ? -10.451 -11.042 6.872 1.00 85.00 93 VAL A O 1
ATOM 718 N N . ASP A 1 94 ? -9.522 -13.090 6.868 1.00 84.19 94 ASP A N 1
ATOM 719 C CA . ASP A 1 94 ? -10.730 -13.804 7.318 1.00 84.19 94 ASP A CA 1
ATOM 720 C C . ASP A 1 94 ? -10.769 -14.067 8.844 1.00 84.19 94 ASP A C 1
ATOM 722 O O . ASP A 1 94 ? -11.682 -14.717 9.349 1.00 84.19 94 ASP A O 1
ATOM 726 N N . GLY A 1 95 ? -9.773 -13.560 9.582 1.00 75.94 95 GLY A N 1
ATOM 727 C CA . GLY A 1 95 ? -9.545 -13.792 11.015 1.00 75.94 95 GLY A CA 1
ATOM 728 C C . GLY A 1 95 ? -8.569 -14.940 11.308 1.00 75.94 95 GLY A C 1
ATOM 729 O O . GLY A 1 95 ? -8.014 -15.020 12.404 1.00 75.94 95 GLY A O 1
ATOM 730 N N . THR A 1 96 ? -8.297 -15.799 10.320 1.00 79.44 96 THR A N 1
ATOM 731 C CA . THR A 1 96 ? -7.354 -16.925 10.417 1.00 79.44 96 THR A CA 1
ATOM 732 C C . THR A 1 96 ? -6.332 -16.925 9.283 1.00 79.44 96 THR A C 1
ATOM 734 O O . THR A 1 96 ? -5.148 -17.139 9.532 1.00 79.44 96 THR A O 1
ATOM 737 N N . ASN A 1 97 ? -6.733 -16.635 8.055 1.00 83.19 97 ASN A N 1
ATOM 738 C CA . ASN A 1 97 ? -5.901 -16.611 6.863 1.00 83.19 97 ASN A CA 1
ATOM 739 C C . ASN A 1 97 ? -5.787 -15.193 6.303 1.00 83.19 97 ASN A C 1
ATOM 741 O O . ASN A 1 97 ? -6.600 -14.310 6.587 1.00 83.19 97 ASN A O 1
ATOM 745 N N . ILE A 1 98 ? -4.745 -15.003 5.497 1.00 84.69 98 ILE A N 1
ATOM 746 C CA . ILE A 1 98 ? -4.545 -13.809 4.685 1.00 84.69 98 ILE A CA 1
ATOM 747 C C . ILE A 1 98 ? -4.589 -14.263 3.233 1.00 84.69 98 ILE A C 1
ATOM 749 O O . ILE A 1 98 ? -3.794 -15.109 2.827 1.00 84.69 98 ILE A O 1
ATOM 753 N N . ASN A 1 99 ? -5.523 -13.706 2.475 1.00 86.69 99 ASN A N 1
ATOM 754 C CA . ASN A 1 99 ? -5.674 -13.941 1.049 1.00 86.69 99 ASN A CA 1
ATOM 755 C C . ASN A 1 99 ? -5.221 -12.678 0.323 1.00 86.69 99 ASN A C 1
ATOM 757 O O . ASN A 1 99 ? -5.651 -11.581 0.677 1.00 86.69 99 ASN A O 1
ATOM 761 N N . VAL A 1 100 ? -4.342 -12.831 -0.662 1.00 88.00 100 VAL A N 1
ATOM 762 C CA . VAL A 1 100 ? -3.730 -11.708 -1.376 1.00 88.00 100 VAL A CA 1
ATOM 763 C C . VAL A 1 100 ? -4.078 -11.825 -2.848 1.00 88.00 100 VAL A C 1
ATOM 765 O O . VAL A 1 100 ? -3.910 -12.889 -3.441 1.00 88.00 100 VAL A O 1
ATOM 768 N N . ASN A 1 101 ? -4.550 -10.728 -3.423 1.00 89.56 101 ASN A N 1
ATOM 769 C CA . ASN A 1 101 ? -4.737 -10.568 -4.853 1.00 89.56 101 ASN A CA 1
ATOM 770 C C . ASN A 1 101 ? -3.883 -9.397 -5.338 1.00 89.56 101 ASN A C 1
ATOM 772 O O . ASN A 1 101 ? -3.926 -8.322 -4.744 1.00 89.56 101 ASN A O 1
ATOM 776 N N . GLU A 1 102 ? -3.139 -9.602 -6.421 1.00 89.06 102 GLU A N 1
ATOM 777 C CA . GLU A 1 102 ? -2.430 -8.533 -7.120 1.00 89.06 102 GLU A CA 1
ATOM 778 C C . GLU A 1 102 ? -3.161 -8.196 -8.416 1.00 89.06 102 GLU A C 1
ATOM 780 O O . GLU A 1 102 ? -3.576 -9.084 -9.164 1.00 89.06 102 GLU A O 1
ATOM 785 N N . TYR A 1 103 ? -3.334 -6.903 -8.673 1.00 89.56 103 TYR A N 1
ATOM 786 C CA . TYR A 1 103 ? -4.044 -6.407 -9.837 1.00 89.56 103 TYR A CA 1
ATOM 787 C C . TYR A 1 103 ? -3.365 -5.173 -10.431 1.00 89.56 103 TYR A C 1
ATOM 789 O O . TYR A 1 103 ? -2.962 -4.261 -9.715 1.00 89.56 103 TYR A O 1
ATOM 797 N N . GLY A 1 104 ? -3.337 -5.107 -11.765 1.00 85.94 104 GLY A N 1
ATOM 798 C CA . GLY A 1 104 ? -2.998 -3.883 -12.489 1.00 85.94 104 GLY A CA 1
ATOM 799 C C . GLY A 1 104 ? -1.542 -3.451 -12.328 1.00 85.94 104 GLY A C 1
ATOM 800 O O . GLY A 1 104 ? -1.280 -2.344 -11.867 1.00 85.94 104 GLY A O 1
ATOM 801 N N . THR A 1 105 ? -0.605 -4.308 -12.733 1.00 88.88 105 THR A N 1
ATOM 802 C CA . THR A 1 105 ? 0.825 -3.985 -12.727 1.00 88.88 105 THR A CA 1
ATOM 803 C C . THR A 1 105 ? 1.197 -3.078 -13.904 1.00 88.88 105 THR A C 1
ATOM 805 O O . THR A 1 105 ? 0.904 -3.384 -15.061 1.00 88.88 105 THR A O 1
ATOM 808 N N . ILE A 1 106 ? 1.886 -1.979 -13.606 1.00 88.50 106 ILE A N 1
ATOM 809 C CA . ILE A 1 106 ? 2.536 -1.085 -14.566 1.00 88.50 106 ILE A CA 1
ATOM 810 C C . ILE A 1 106 ? 4.031 -1.125 -14.259 1.00 88.50 106 ILE A C 1
ATOM 812 O O . ILE A 1 106 ? 4.430 -0.794 -13.148 1.00 88.50 106 ILE A O 1
ATOM 816 N N . ASP A 1 107 ? 4.849 -1.513 -15.232 1.00 87.19 107 ASP A N 1
ATOM 817 C CA . ASP A 1 107 ? 6.309 -1.568 -15.121 1.00 87.19 107 ASP A CA 1
ATOM 818 C C . ASP A 1 107 ? 6.922 -1.077 -16.437 1.00 87.19 107 ASP A C 1
ATOM 820 O O . ASP A 1 107 ? 6.430 -1.415 -17.518 1.00 87.19 107 ASP A O 1
ATOM 824 N N . ASN A 1 108 ? 7.962 -0.248 -16.349 1.00 85.81 108 ASN A N 1
ATOM 825 C CA . ASN A 1 108 ? 8.685 0.260 -17.511 1.00 85.81 108 ASN A CA 1
ATOM 826 C C . ASN A 1 108 ? 10.131 -0.243 -17.622 1.00 85.81 108 ASN A C 1
ATOM 828 O O . ASN A 1 108 ? 10.749 0.029 -18.650 1.00 85.81 108 ASN A O 1
ATOM 832 N N . ASP A 1 109 ? 10.682 -0.929 -16.614 1.00 74.06 109 ASP A N 1
ATOM 833 C CA . ASP A 1 109 ? 12.084 -1.362 -16.634 1.00 74.06 109 ASP A CA 1
ATOM 834 C C . ASP A 1 109 ? 12.425 -2.419 -15.560 1.00 74.06 109 ASP A C 1
ATOM 836 O O . ASP A 1 109 ? 13.389 -2.291 -14.789 1.00 74.06 109 ASP A O 1
ATOM 840 N N . GLY A 1 110 ? 11.633 -3.493 -15.535 1.00 67.50 110 GLY A N 1
ATOM 841 C CA . GLY A 1 110 ? 11.913 -4.730 -14.811 1.00 67.50 110 GLY A CA 1
ATOM 842 C C . GLY A 1 110 ? 11.922 -4.595 -13.284 1.00 67.50 110 GLY A C 1
ATOM 843 O O . GLY A 1 110 ? 11.532 -3.589 -12.704 1.00 67.50 110 GLY A O 1
ATOM 844 N N . ASN A 1 111 ? 12.382 -5.650 -12.600 1.00 66.69 111 ASN A N 1
ATOM 845 C CA . ASN A 1 111 ? 12.302 -5.786 -11.139 1.00 66.69 111 ASN A CA 1
ATOM 846 C C . ASN A 1 111 ? 13.054 -4.662 -10.385 1.00 66.69 111 ASN A C 1
ATOM 848 O O . ASN A 1 111 ? 14.250 -4.774 -10.108 1.00 66.69 111 ASN A O 1
ATOM 852 N N . ILE A 1 112 ? 12.346 -3.589 -10.027 1.00 74.19 112 ILE A N 1
ATOM 853 C CA . ILE A 1 112 ? 12.865 -2.451 -9.246 1.00 74.19 112 ILE A CA 1
ATOM 854 C C . ILE A 1 112 ? 12.528 -2.513 -7.756 1.00 74.19 112 ILE A C 1
ATOM 856 O O . ILE A 1 112 ? 12.888 -1.617 -6.992 1.00 74.19 112 ILE A O 1
ATOM 860 N N . GLY A 1 113 ? 11.796 -3.548 -7.364 1.00 69.75 113 GLY A N 1
ATOM 861 C CA . GLY A 1 113 ? 11.130 -3.639 -6.083 1.00 69.75 113 GLY A CA 1
ATOM 862 C C . GLY A 1 113 ? 10.342 -4.935 -6.012 1.00 69.75 113 GLY A C 1
ATOM 863 O O . GLY A 1 113 ? 9.464 -5.147 -6.836 1.00 69.75 113 GLY A O 1
ATOM 864 N N . THR A 1 114 ? 10.599 -5.794 -5.031 1.00 73.69 114 THR A N 1
ATOM 865 C CA . THR A 1 114 ? 9.656 -6.880 -4.712 1.00 73.69 114 THR A CA 1
ATOM 866 C C . THR A 1 114 ? 8.745 -6.410 -3.606 1.00 73.69 114 THR A C 1
ATOM 868 O O . THR A 1 114 ? 9.282 -6.052 -2.568 1.00 73.69 114 THR A O 1
ATOM 871 N N . ILE A 1 115 ? 7.425 -6.444 -3.799 1.00 75.81 115 ILE A N 1
ATOM 872 C CA . ILE A 1 115 ? 6.460 -6.317 -2.707 1.00 75.81 115 ILE A CA 1
ATOM 873 C C . ILE A 1 115 ? 6.093 -7.720 -2.243 1.00 75.81 115 ILE A C 1
ATOM 875 O O . ILE A 1 115 ? 5.628 -8.541 -3.026 1.00 75.81 115 ILE A O 1
ATOM 879 N N . SER A 1 116 ? 6.319 -8.010 -0.970 1.00 77.44 116 SER A N 1
ATOM 880 C CA . SER A 1 116 ? 5.845 -9.255 -0.355 1.00 77.44 116 SER A CA 1
ATOM 881 C C . SER A 1 116 ? 4.668 -8.967 0.555 1.00 77.44 116 SER A C 1
ATOM 883 O O . SER A 1 116 ? 4.493 -7.831 0.941 1.00 77.44 116 SER A O 1
ATOM 885 N N . VAL A 1 117 ? 3.861 -9.965 0.895 1.00 77.31 117 VAL A N 1
ATOM 886 C CA . VAL A 1 117 ? 2.906 -9.902 2.005 1.00 77.31 117 VAL A CA 1
ATOM 887 C C . VAL A 1 117 ? 3.212 -11.102 2.878 1.00 77.31 117 VAL A C 1
ATOM 889 O O . VAL A 1 117 ? 3.228 -12.235 2.402 1.00 77.31 117 VAL A O 1
ATOM 892 N N . SER A 1 118 ? 3.490 -10.873 4.154 1.00 76.25 118 SER A N 1
ATOM 893 C CA . SER A 1 118 ? 3.762 -11.957 5.098 1.00 76.25 118 SER A CA 1
ATOM 894 C C . SER A 1 118 ? 2.901 -11.808 6.333 1.00 76.25 118 SER A C 1
ATOM 896 O O . SER A 1 118 ? 2.594 -10.692 6.715 1.00 76.25 118 SER A O 1
ATOM 898 N N . LYS A 1 119 ? 2.517 -12.932 6.945 1.00 76.44 119 LYS A N 1
ATOM 899 C CA . LYS A 1 119 ? 1.806 -12.987 8.224 1.00 76.44 119 LYS A CA 1
ATOM 900 C C . LYS A 1 119 ? 2.810 -13.323 9.320 1.00 76.44 119 LYS A C 1
ATOM 902 O O . LYS A 1 119 ? 3.147 -14.493 9.495 1.00 76.44 119 LYS A O 1
ATOM 907 N N . VAL A 1 120 ? 3.274 -12.332 10.078 1.00 73.19 120 VAL A N 1
ATOM 908 C CA . VAL A 1 120 ? 4.178 -12.582 11.219 1.00 73.19 120 VAL A CA 1
ATOM 909 C C . VAL A 1 120 ? 3.434 -12.352 12.523 1.00 73.19 120 VAL A C 1
ATOM 911 O O . VAL A 1 120 ? 2.682 -11.390 12.658 1.00 73.19 120 VAL A O 1
ATOM 914 N N . ARG A 1 121 ? 3.633 -13.255 13.486 1.00 64.62 121 ARG A N 1
ATOM 915 C CA . ARG A 1 121 ? 3.107 -13.108 14.842 1.00 64.62 121 ARG A CA 1
ATOM 916 C C . ARG A 1 121 ? 4.134 -12.355 15.682 1.00 64.62 121 ARG A C 1
ATOM 918 O O . ARG A 1 121 ? 5.150 -12.931 16.055 1.00 64.62 121 ARG A O 1
ATOM 925 N N . VAL A 1 122 ? 3.853 -11.099 16.014 1.00 61.50 122 VAL A N 1
ATOM 926 C CA . VAL A 1 122 ? 4.664 -10.317 16.960 1.00 61.50 122 VAL A CA 1
ATOM 927 C C . VAL A 1 122 ? 3.740 -9.803 18.058 1.00 61.50 122 VAL A C 1
ATOM 929 O O . VAL A 1 122 ? 2.703 -9.211 17.770 1.00 61.50 122 VAL A O 1
ATOM 932 N N . ASN A 1 123 ? 4.063 -10.090 19.324 1.00 53.06 123 ASN A N 1
ATOM 933 C CA . ASN A 1 123 ? 3.260 -9.698 20.494 1.00 53.06 123 ASN A CA 1
ATOM 934 C C . ASN A 1 123 ? 1.751 -10.010 20.374 1.00 53.06 123 ASN A C 1
ATOM 936 O O . ASN A 1 123 ? 0.905 -9.230 20.802 1.00 53.06 123 ASN A O 1
ATOM 940 N N . GLY A 1 124 ? 1.399 -11.153 19.774 1.00 45.97 124 GLY A N 1
ATOM 941 C CA . GLY A 1 124 ? 0.006 -11.602 19.655 1.00 45.97 124 GLY A CA 1
ATOM 942 C C . GLY A 1 124 ? -0.812 -10.946 18.538 1.00 45.97 124 GLY A C 1
ATOM 943 O O . GLY A 1 124 ? -1.973 -11.307 18.386 1.00 45.97 124 GLY A O 1
ATOM 944 N N . LYS A 1 125 ? -0.217 -10.058 17.733 1.00 46.06 125 LYS A N 1
ATOM 945 C CA . LYS A 1 125 ? -0.840 -9.460 16.547 1.00 46.06 125 LYS A CA 1
ATOM 946 C C . LYS A 1 125 ? -0.222 -10.040 15.280 1.00 46.06 125 LYS A C 1
ATOM 948 O O . LYS A 1 125 ? 0.970 -10.353 15.242 1.00 46.06 125 LYS A O 1
ATOM 953 N N . TYR A 1 126 ? -1.057 -10.230 14.268 1.00 48.09 126 TYR A N 1
ATOM 954 C CA . TYR A 1 126 ? -0.625 -10.614 12.932 1.00 48.09 126 TYR A CA 1
ATOM 955 C C . TYR A 1 126 ? -0.501 -9.367 12.098 1.00 48.09 126 TYR A C 1
ATOM 957 O O . TYR A 1 126 ? -1.442 -8.593 12.104 1.00 48.09 126 TYR A O 1
ATOM 965 N N . TYR A 1 127 ? 0.604 -9.207 11.393 1.00 51.38 127 TYR A N 1
ATOM 966 C CA . TYR A 1 127 ? 0.861 -8.057 10.541 1.00 51.38 127 TYR A CA 1
ATOM 967 C C . TYR A 1 127 ? 1.053 -8.537 9.113 1.00 51.38 127 TYR A C 1
ATOM 969 O O . TYR A 1 127 ? 1.694 -9.570 8.937 1.00 51.38 127 TYR A O 1
ATOM 977 N N . SER A 1 128 ? 0.486 -7.812 8.146 1.00 47.25 128 SER A N 1
ATOM 978 C CA . SER A 1 128 ? 0.744 -7.961 6.714 1.00 47.25 128 SER A CA 1
ATOM 979 C C . SER A 1 128 ? 1.735 -6.889 6.288 1.00 47.25 128 SER A C 1
ATOM 981 O O . SER A 1 128 ? 1.436 -5.704 6.398 1.00 47.25 128 SER A O 1
ATOM 983 N N . TYR A 1 129 ? 2.906 -7.306 5.825 1.00 54.97 129 TYR A N 1
ATOM 984 C CA . TYR A 1 129 ? 3.987 -6.397 5.460 1.00 54.97 129 TYR A CA 1
ATOM 985 C C . TYR A 1 129 ? 4.100 -6.310 3.945 1.00 54.97 129 TYR A C 1
ATOM 987 O O . TYR A 1 129 ? 4.705 -7.237 3.418 1.00 54.97 129 TYR A O 1
ATOM 995 N N . PRO A 1 130 ? 3.612 -5.259 3.253 1.00 51.47 130 PRO A N 1
ATOM 996 C CA . PRO A 1 130 ? 4.110 -4.914 1.926 1.00 51.47 130 PRO A CA 1
ATOM 997 C C . PRO A 1 130 ? 5.590 -4.531 2.058 1.00 51.47 130 PRO A C 1
ATOM 999 O O . PRO A 1 130 ? 5.918 -3.365 2.250 1.00 51.47 130 PRO A O 1
ATOM 1002 N N . ALA A 1 131 ? 6.501 -5.508 2.078 1.00 48.16 131 ALA A N 1
ATOM 1003 C CA . ALA A 1 131 ? 7.933 -5.212 2.130 1.00 48.16 131 ALA A CA 1
ATOM 1004 C C . ALA A 1 131 ? 8.415 -4.966 0.709 1.00 48.16 131 ALA A C 1
ATOM 1006 O O . ALA A 1 131 ? 8.323 -5.901 -0.078 1.00 48.16 131 ALA A O 1
ATOM 1007 N N . SER A 1 132 ? 8.915 -3.763 0.408 1.00 48.09 132 SER A N 1
ATOM 1008 C CA . SER A 1 132 ? 9.629 -3.454 -0.834 1.00 48.09 132 SER A CA 1
ATOM 1009 C C . SER A 1 132 ? 11.108 -3.859 -0.705 1.00 48.09 132 SER A C 1
ATOM 1011 O O . SER A 1 132 ? 11.753 -3.560 0.302 1.00 48.09 132 SER A O 1
ATOM 1013 N N . TRP A 1 133 ? 11.666 -4.562 -1.696 1.00 50.16 133 TRP A N 1
ATOM 1014 C CA . TRP A 1 133 ? 13.104 -4.880 -1.757 1.00 50.16 133 TRP A CA 1
ATOM 1015 C C . TRP A 1 133 ? 13.801 -4.325 -3.006 1.00 50.16 133 TRP A C 1
ATOM 1017 O O . TRP A 1 133 ? 13.413 -4.647 -4.125 1.00 50.16 133 TRP A O 1
ATOM 1027 N N . SER A 1 134 ? 14.933 -3.648 -2.760 1.00 46.28 134 SER A N 1
ATOM 1028 C CA . SER A 1 134 ? 16.057 -3.266 -3.645 1.00 46.28 134 SER A CA 1
ATOM 1029 C C . SER A 1 134 ? 16.083 -1.845 -4.259 1.00 46.28 134 SER A C 1
ATOM 1031 O O . SER A 1 134 ? 15.779 -1.607 -5.429 1.00 46.28 134 SER A O 1
ATOM 1033 N N . ASN A 1 135 ? 16.644 -0.906 -3.483 1.00 52.78 135 ASN A N 1
ATOM 1034 C CA . ASN A 1 135 ? 17.075 0.438 -3.900 1.00 52.78 135 ASN A CA 1
ATOM 1035 C C . ASN A 1 135 ? 15.955 1.311 -4.488 1.00 52.78 135 ASN A C 1
ATOM 1037 O O . ASN A 1 135 ? 16.142 1.921 -5.542 1.00 52.78 135 ASN A O 1
ATOM 1041 N N . ALA A 1 136 ? 14.798 1.383 -3.830 1.00 53.78 136 ALA A N 1
ATOM 1042 C CA . ALA A 1 136 ? 13.768 2.344 -4.213 1.00 53.78 136 ALA A CA 1
ATOM 1043 C C . ALA A 1 136 ? 14.193 3.756 -3.781 1.00 53.78 136 ALA A C 1
ATOM 1045 O O . ALA A 1 136 ? 14.460 4.006 -2.602 1.00 53.78 136 ALA A O 1
ATOM 1046 N N . SER A 1 137 ? 14.238 4.692 -4.730 1.00 56.22 137 SER A N 1
ATOM 1047 C CA . SER A 1 137 ? 14.490 6.106 -4.431 1.00 56.22 137 SER A CA 1
ATOM 1048 C C . SER A 1 137 ? 13.290 6.715 -3.702 1.00 56.22 137 SER A C 1
ATOM 1050 O O . SER A 1 137 ? 13.458 7.500 -2.768 1.00 56.22 137 SER A O 1
ATOM 1052 N N . HIS A 1 138 ? 12.087 6.301 -4.100 1.00 61.59 138 HIS A N 1
ATOM 1053 C CA . HIS A 1 138 ? 10.821 6.758 -3.547 1.00 61.59 138 HIS A CA 1
ATOM 1054 C C . HIS A 1 138 ? 9.785 5.631 -3.622 1.00 61.59 138 HIS A C 1
ATOM 1056 O O . HIS A 1 138 ? 9.658 4.973 -4.655 1.00 61.59 138 HIS A O 1
ATOM 1062 N N . CYS A 1 139 ? 9.055 5.399 -2.538 1.00 61.38 139 CYS A N 1
ATOM 1063 C CA . CYS A 1 139 ? 7.934 4.474 -2.482 1.00 61.38 139 CYS A CA 1
ATOM 1064 C C . CYS A 1 139 ? 6.754 5.175 -1.819 1.00 61.38 139 CYS A C 1
ATOM 1066 O O . CYS A 1 139 ? 6.886 5.694 -0.712 1.00 61.38 139 CYS A O 1
ATOM 1068 N N . THR A 1 140 ? 5.614 5.165 -2.497 1.00 62.41 140 THR A N 1
ATOM 1069 C CA . THR A 1 140 ? 4.361 5.722 -1.997 1.00 62.41 140 THR A CA 1
ATOM 1070 C C . THR A 1 140 ? 3.362 4.584 -1.889 1.00 62.41 140 THR A C 1
ATOM 1072 O O . THR A 1 140 ? 3.143 3.850 -2.860 1.00 62.41 140 THR A O 1
ATOM 1075 N N . ILE A 1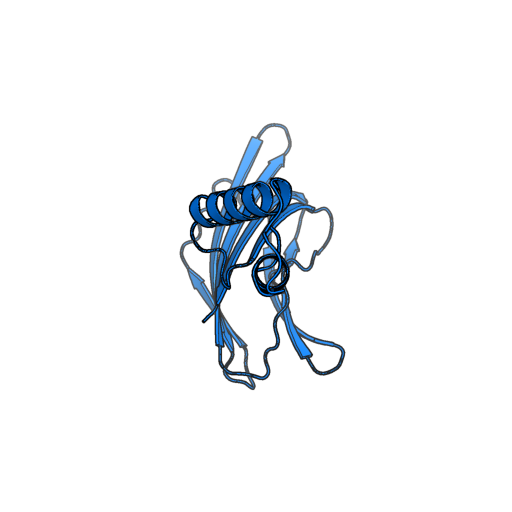 141 ? 2.798 4.414 -0.697 1.00 62.91 141 ILE A N 1
ATOM 1076 C CA . ILE A 1 141 ? 1.761 3.431 -0.421 1.00 62.91 141 ILE A CA 1
ATOM 1077 C C . ILE A 1 141 ? 0.545 4.152 0.134 1.00 62.91 141 ILE A C 1
ATOM 1079 O O . ILE A 1 141 ? 0.591 4.712 1.229 1.00 62.91 141 ILE A O 1
ATOM 1083 N N . CYS A 1 142 ? -0.556 4.025 -0.594 1.00 56.28 142 CYS A N 1
ATOM 1084 C CA . CYS A 1 142 ? -1.872 4.448 -0.155 1.00 56.28 142 CYS A CA 1
ATOM 1085 C C . CYS A 1 142 ? -2.624 3.194 0.289 1.00 56.28 142 CYS A C 1
ATOM 1087 O O . CYS A 1 142 ? -2.887 2.302 -0.525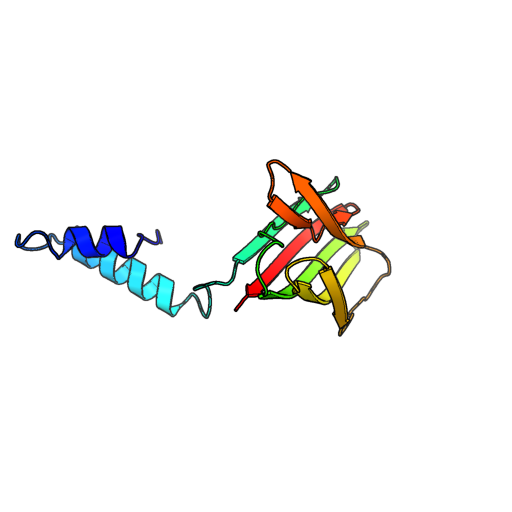 1.00 56.28 142 CYS A O 1
ATOM 1089 N N . SER A 1 143 ? -2.954 3.099 1.572 1.00 60.94 143 SER A N 1
ATOM 1090 C CA . SER A 1 143 ? -3.770 2.004 2.101 1.00 60.94 143 SER A CA 1
ATOM 1091 C C . SER A 1 143 ? -5.207 2.456 2.301 1.00 60.94 143 SER A C 1
ATOM 1093 O O . SER A 1 143 ? -5.442 3.553 2.794 1.00 60.94 143 SER A O 1
ATOM 1095 N N . TYR A 1 144 ? -6.157 1.605 1.926 1.00 55.09 144 TYR A N 1
ATOM 1096 C CA . TYR A 1 144 ? -7.582 1.828 2.099 1.00 55.09 144 TYR A CA 1
ATOM 1097 C C . TYR A 1 144 ? -8.206 0.636 2.810 1.00 55.09 144 TYR A C 1
ATOM 1099 O O . TYR A 1 144 ? -8.206 -0.474 2.275 1.00 55.09 144 TYR A O 1
ATOM 1107 N N . GLY A 1 145 ? -8.719 0.856 4.019 1.00 56.31 145 GLY A N 1
ATOM 1108 C CA . GLY A 1 145 ? -9.370 -0.174 4.827 1.00 56.31 145 GLY A CA 1
ATOM 1109 C C . GLY A 1 145 ? -10.807 0.200 5.177 1.00 56.31 145 GLY A C 1
ATOM 1110 O O . GLY A 1 145 ? -11.092 1.357 5.481 1.00 56.31 145 GLY A O 1
ATOM 1111 N N . THR A 1 146 ? -11.701 -0.789 5.148 1.00 48.66 146 THR A N 1
ATOM 1112 C CA . THR A 1 146 ? -13.036 -0.724 5.774 1.00 48.66 146 THR A CA 1
ATOM 1113 C C . THR A 1 146 ? -13.056 -1.516 7.066 1.00 48.66 146 THR A C 1
ATOM 1115 O O . THR A 1 146 ? -12.505 -2.644 7.038 1.00 48.66 146 THR A O 1
#

Foldseek 3Di:
DDADDPVVLCVQVVPPDDHDPVSVVNVCVNVVVVVVPPPPPQKDKFKDFFPADWDFGDWDFLQDWKKKKKWKKFWAQDPNDIWIWIWIWIWTRPNPDIDIDIDDIDTDDPQQWDFAFDFDQDPNGTTTGRTTDDGTRMMIMIMHMD

Mean predicted aligned error: 12.83 Å

Sequence (146 aa):
MSRLSLSTVKTKFQTGDRPSQQDYEDLIDSAAANSTDLGTFGNNENSITGIENATVIDNFDATAWRLVKYMISIAKTSSGDNKYYATQLDILVDGTNINVNEYGTIDNDGNIGTISVSKVRVNGKYYSYPASWSNASHCTICSYGT

pLDDT: mean 73.77, std 13.19, range [42.81, 90.31]

Solvent-accessible surface area (backbone atoms only — not comparable to full-atom values): 8281 Å² total; per-residue (Å²): 133,73,75,63,53,71,66,61,55,46,58,56,69,67,73,80,58,86,66,53,73,65,55,54,51,51,48,50,43,27,50,52,49,55,69,72,45,87,63,58,87,66,27,56,76,46,78,50,64,68,39,72,56,82,42,79,75,52,73,50,68,38,66,48,71,36,48,38,37,34,44,38,39,38,34,28,75,56,100,87,45,84,32,44,39,34,36,33,38,41,38,40,23,73,34,82,53,79,46,78,45,80,48,75,76,46,71,79,67,70,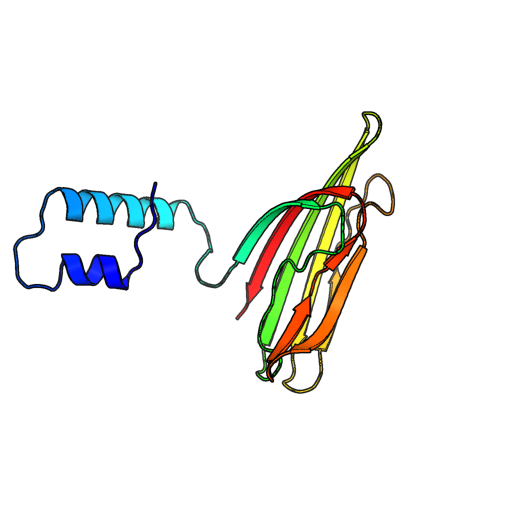93,56,53,48,73,43,76,46,83,46,81,55,98,90,35,31,29,52,28,56,26,46,40,59,57,28,51,34,36,41,37,40,35,46,54,107